Protein AF-A0A699ZTE2-F1 (afdb_monomer_lite)

pLDDT: mean 82.61, std 16.56, range [44.44, 97.69]

Organism: Haematococcus lacustris (NCBI:txid44745)

Structure (mmCIF, N/CA/C/O backbone):
data_AF-A0A699ZTE2-F1
#
_entry.id   AF-A0A699ZTE2-F1
#
loop_
_atom_site.group_PDB
_atom_site.id
_atom_site.type_symbol
_atom_site.label_atom_id
_atom_site.label_alt_id
_atom_site.label_comp_id
_atom_site.label_asym_id
_atom_site.label_entity_id
_atom_site.label_seq_id
_atom_site.pdbx_PDB_ins_code
_atom_site.Cartn_x
_atom_site.Cartn_y
_atom_site.Cartn_z
_atom_site.occupancy
_atom_site.B_iso_or_equiv
_atom_site.auth_seq_id
_atom_site.auth_comp_id
_atom_site.auth_asym_id
_atom_site.auth_atom_id
_atom_site.pdbx_PDB_model_num
ATOM 1 N N . MET A 1 1 ? -11.835 -2.237 39.094 1.00 53.56 1 MET A N 1
ATOM 2 C CA . MET A 1 1 ? -12.289 -3.496 39.722 1.00 53.56 1 MET A CA 1
ATOM 3 C C . MET A 1 1 ? -11.371 -4.614 39.256 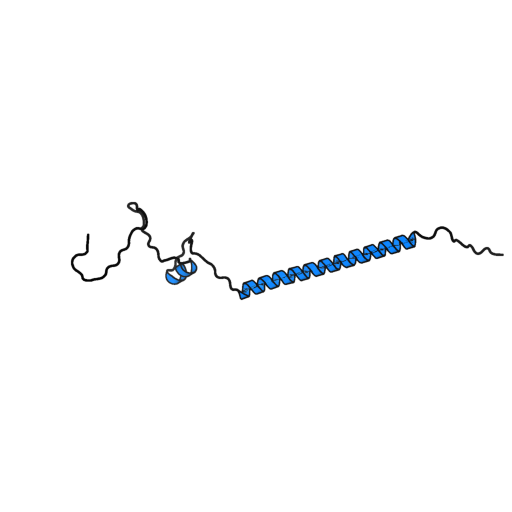1.00 53.56 1 MET A C 1
ATOM 5 O O . MET A 1 1 ? -11.228 -4.743 38.046 1.00 53.56 1 MET A O 1
ATOM 9 N N . PRO A 1 2 ? -10.719 -5.365 40.155 1.00 54.69 2 PRO A N 1
ATOM 10 C CA . PRO A 1 2 ? -10.031 -6.598 39.780 1.00 54.69 2 PRO A CA 1
ATOM 11 C C . PRO A 1 2 ? -11.055 -7.726 39.532 1.00 54.69 2 PRO A C 1
ATOM 13 O O . PRO A 1 2 ? -12.150 -7.673 40.100 1.00 54.69 2 PRO A O 1
ATOM 16 N N . PRO A 1 3 ? -10.748 -8.718 38.675 1.00 57.59 3 PRO A N 1
ATOM 17 C CA . PRO A 1 3 ? -11.666 -9.815 38.385 1.00 57.59 3 PRO A CA 1
ATOM 18 C C . PRO A 1 3 ? -11.863 -10.723 39.614 1.00 57.59 3 PRO A C 1
ATOM 20 O O . PRO A 1 3 ? -10.900 -10.987 40.341 1.00 57.59 3 PRO A O 1
ATOM 23 N N . PRO A 1 4 ? -13.090 -11.218 39.861 1.00 63.75 4 PRO A N 1
ATOM 24 C CA . PRO A 1 4 ? -13.356 -12.141 40.951 1.00 63.75 4 PRO A CA 1
ATOM 25 C C . PRO A 1 4 ? -12.903 -13.548 40.545 1.00 63.75 4 PRO A C 1
ATOM 27 O O . PRO A 1 4 ? -13.476 -14.163 39.655 1.00 63.75 4 PRO A O 1
ATOM 30 N N . ASN A 1 5 ? -11.873 -14.048 41.227 1.00 69.12 5 ASN A N 1
ATOM 31 C CA . ASN A 1 5 ? -11.509 -15.462 41.336 1.00 69.12 5 ASN A CA 1
ATOM 32 C C . ASN A 1 5 ? -11.388 -16.239 40.010 1.00 69.12 5 ASN A C 1
ATOM 34 O O . ASN A 1 5 ? -12.224 -17.077 39.682 1.00 69.12 5 ASN A O 1
ATOM 38 N N . GLY A 1 6 ? -10.278 -16.046 39.300 1.00 58.78 6 GLY A N 1
ATOM 39 C CA . GLY A 1 6 ? -9.836 -16.963 38.253 1.00 58.78 6 GLY A CA 1
ATOM 40 C C . GLY A 1 6 ? -8.335 -16.830 38.051 1.00 58.78 6 GLY A C 1
ATOM 41 O O . GLY A 1 6 ? -7.841 -15.728 37.840 1.00 58.78 6 GLY A O 1
ATOM 42 N N . SER A 1 7 ? -7.598 -17.936 38.107 1.00 63.56 7 SER A N 1
ATOM 43 C CA . SER A 1 7 ? -6.169 -18.017 37.767 1.00 63.56 7 SER A CA 1
ATOM 44 C C . SER A 1 7 ? -5.931 -17.907 36.250 1.00 63.56 7 SER A C 1
ATOM 46 O O . SER A 1 7 ? -5.157 -18.672 35.682 1.00 63.56 7 SER A O 1
ATOM 48 N N . GLY A 1 8 ? -6.674 -17.032 35.573 1.00 61.34 8 GLY A N 1
ATOM 49 C CA . GLY A 1 8 ? -6.675 -16.886 34.125 1.00 61.34 8 GLY A CA 1
ATOM 50 C C . GLY A 1 8 ? -6.009 -15.580 33.743 1.00 61.34 8 GLY A C 1
ATOM 51 O O . GLY A 1 8 ? -6.479 -14.511 34.132 1.00 61.34 8 GLY A O 1
ATOM 52 N N . GLU A 1 9 ? -4.918 -15.666 32.992 1.00 79.62 9 GLU A N 1
ATOM 53 C CA . GLU A 1 9 ? -4.323 -14.495 32.362 1.00 79.62 9 GLU A CA 1
ATOM 54 C C . GLU A 1 9 ? -5.383 -13.797 31.500 1.00 79.62 9 GLU A C 1
ATOM 56 O O . GLU A 1 9 ? -6.039 -14.419 30.663 1.00 79.62 9 GLU A O 1
ATOM 61 N N . CYS A 1 10 ? -5.599 -12.510 31.760 1.00 81.12 10 CYS A N 1
ATOM 62 C CA . CYS A 1 10 ? -6.601 -11.701 31.080 1.00 81.12 10 CYS A CA 1
ATOM 63 C C . CYS A 1 10 ? -5.906 -10.621 30.251 1.00 81.12 10 CYS A C 1
ATOM 65 O O . CYS A 1 10 ? -4.889 -10.065 30.669 1.00 81.12 10 CYS A O 1
ATOM 67 N N . LEU A 1 11 ? -6.470 -10.311 29.083 1.00 88.12 11 LEU A N 1
ATOM 68 C CA . LEU A 1 11 ? -6.005 -9.218 28.237 1.00 88.12 11 LEU A CA 1
ATOM 69 C C . LEU A 1 11 ? -6.790 -7.948 28.548 1.00 88.12 11 LEU A C 1
ATOM 71 O O . LEU A 1 11 ? -8.016 -7.952 28.654 1.00 88.12 11 LEU A O 1
ATOM 75 N N . HIS A 1 12 ? -6.060 -6.844 28.650 1.00 90.12 12 HIS A N 1
ATOM 76 C CA . HIS A 1 12 ? -6.622 -5.524 28.881 1.00 90.12 12 HIS A CA 1
ATOM 77 C C . HIS A 1 12 ? -6.466 -4.671 27.624 1.00 90.12 12 HIS A C 1
ATOM 79 O O . HIS A 1 12 ? -5.366 -4.544 27.092 1.00 90.12 12 HIS A O 1
ATOM 85 N N . ILE A 1 13 ? -7.562 -4.053 27.183 1.00 92.31 13 ILE A N 1
ATOM 86 C CA . ILE A 1 13 ? -7.545 -3.004 26.162 1.00 92.31 13 ILE A CA 1
ATOM 87 C C . ILE A 1 13 ? -7.671 -1.671 26.892 1.00 92.31 13 ILE A C 1
ATOM 89 O O . ILE A 1 13 ? -8.613 -1.459 27.658 1.00 92.31 13 ILE A O 1
ATOM 93 N N . LEU A 1 14 ? -6.695 -0.792 26.685 1.00 93.81 14 LEU A N 1
ATOM 94 C CA . LEU A 1 14 ? -6.619 0.517 27.325 1.00 93.81 14 LEU A CA 1
ATOM 95 C C . LEU A 1 14 ? -6.821 1.608 26.276 1.00 93.81 14 LEU A C 1
ATOM 97 O O . LEU A 1 14 ? -6.319 1.504 25.159 1.00 93.81 14 LEU A O 1
ATOM 101 N N . ALA A 1 15 ? -7.538 2.668 26.647 1.00 95.19 15 ALA A N 1
ATOM 102 C CA . ALA A 1 15 ? -7.694 3.829 25.784 1.00 95.19 15 ALA A CA 1
ATOM 103 C C . ALA A 1 15 ? -6.353 4.569 25.660 1.00 95.19 15 ALA A C 1
ATOM 105 O O . ALA A 1 15 ? -5.781 4.997 26.663 1.00 95.19 15 ALA A O 1
ATOM 106 N N . ALA A 1 16 ? -5.862 4.725 24.430 1.00 92.94 16 ALA A N 1
ATOM 107 C CA . ALA A 1 16 ? -4.630 5.465 24.149 1.00 92.94 16 ALA A CA 1
ATOM 108 C C . ALA A 1 16 ? -4.828 6.995 24.178 1.00 92.94 16 ALA A C 1
ATOM 110 O O . ALA A 1 16 ? -3.859 7.747 24.250 1.00 92.94 16 ALA A O 1
ATOM 111 N N . SER A 1 17 ? -6.077 7.462 24.123 1.00 93.81 17 SER A N 1
ATOM 112 C CA . SER A 1 17 ? -6.460 8.874 24.126 1.00 93.81 17 SER A CA 1
ATOM 113 C C . SER A 1 17 ? -7.791 9.084 24.870 1.00 93.81 17 SER A C 1
ATOM 115 O O . SER A 1 17 ? -8.526 8.117 25.090 1.00 93.81 17 SER A O 1
ATOM 117 N N . PRO A 1 18 ? -8.120 10.321 25.300 1.00 96.00 18 PRO A N 1
ATOM 118 C CA . PRO A 1 18 ? -9.418 10.625 25.901 1.00 96.00 18 PRO A CA 1
ATOM 119 C C . PRO A 1 18 ? -10.582 10.304 24.953 1.00 96.00 18 PRO A C 1
ATOM 121 O O . PRO A 1 18 ? -10.508 10.593 23.760 1.00 96.00 18 PRO A O 1
ATOM 124 N N . LEU A 1 19 ? -11.669 9.755 25.499 1.00 96.44 19 LEU A N 1
ATOM 125 C CA . LEU A 1 19 ? -12.863 9.355 24.751 1.00 96.44 19 LEU A CA 1
ATOM 126 C C . LEU A 1 19 ? -14.082 10.123 25.265 1.00 96.44 19 LEU A C 1
ATOM 128 O O . LEU A 1 19 ? -14.329 10.163 26.473 1.00 96.44 19 LEU A O 1
ATOM 132 N N . ALA A 1 20 ? -14.850 10.721 24.356 1.00 96.75 20 ALA A N 1
ATOM 133 C CA . ALA A 1 20 ? -16.125 11.344 24.692 1.00 96.75 20 ALA A CA 1
ATOM 134 C C . ALA A 1 20 ? -17.264 10.309 24.704 1.00 96.75 20 ALA A C 1
ATOM 136 O O . ALA A 1 20 ? -17.220 9.293 24.009 1.00 96.75 20 ALA A O 1
ATOM 137 N N . ALA A 1 21 ? -18.321 10.574 25.474 1.00 97.19 21 ALA A N 1
ATOM 138 C CA . ALA A 1 21 ? -19.504 9.718 25.472 1.00 97.19 21 ALA A CA 1
ATOM 139 C C . ALA A 1 21 ? -20.171 9.707 24.083 1.00 97.19 21 ALA A C 1
ATOM 141 O O . ALA A 1 21 ? -20.362 10.757 23.475 1.00 97.19 21 ALA A O 1
ATOM 142 N N . GLY A 1 22 ? -20.530 8.515 23.595 1.00 96.75 22 GLY A N 1
ATOM 143 C CA . GLY A 1 22 ? -21.128 8.324 22.268 1.00 96.75 22 GLY A CA 1
ATOM 144 C C . GLY A 1 22 ? -20.128 8.294 21.106 1.00 96.75 22 GLY A C 1
ATOM 145 O O . GLY A 1 22 ? -20.544 8.080 19.971 1.00 96.75 22 GLY A O 1
ATOM 146 N N . GLN A 1 23 ? -18.830 8.478 21.368 1.00 96.50 23 GLN A N 1
ATOM 147 C CA . GLN A 1 23 ? -17.781 8.334 20.361 1.00 96.50 23 GLN A CA 1
ATOM 148 C C . GLN A 1 23 ? -17.435 6.855 20.142 1.00 96.50 23 GLN A C 1
ATOM 150 O O . GLN A 1 23 ? -17.338 6.080 21.094 1.00 96.50 23 GLN A O 1
ATOM 155 N N . GLU A 1 24 ? -17.210 6.474 18.886 1.00 95.31 24 GLU A N 1
ATOM 156 C CA . GLU A 1 24 ? -16.695 5.150 18.543 1.00 95.31 24 GLU A CA 1
ATOM 157 C C . GLU A 1 24 ? -15.256 4.965 19.049 1.00 95.31 24 GLU A C 1
ATOM 159 O O . GLU A 1 24 ? -14.426 5.877 18.988 1.00 95.31 24 GLU A O 1
ATOM 164 N N . VAL A 1 25 ? -14.966 3.769 19.565 1.00 95.38 25 VAL A N 1
ATOM 165 C CA . VAL A 1 25 ? -13.648 3.404 20.088 1.00 95.38 25 VAL A CA 1
ATOM 166 C C . VAL A 1 25 ? -12.959 2.500 19.080 1.00 95.38 25 VAL A C 1
ATOM 168 O O . VAL A 1 25 ? -13.376 1.363 18.866 1.00 95.38 25 VAL A O 1
ATOM 171 N N . PHE A 1 26 ? -11.883 3.000 18.484 1.00 92.69 26 PHE A N 1
ATOM 172 C CA . PHE A 1 26 ? -11.105 2.265 17.494 1.00 92.69 26 PHE A CA 1
ATOM 173 C C . PHE A 1 26 ? -9.916 1.571 18.156 1.00 92.69 26 PHE A C 1
ATOM 175 O O . PHE A 1 26 ? -9.152 2.197 18.891 1.00 92.69 26 PHE A O 1
ATOM 182 N N . AS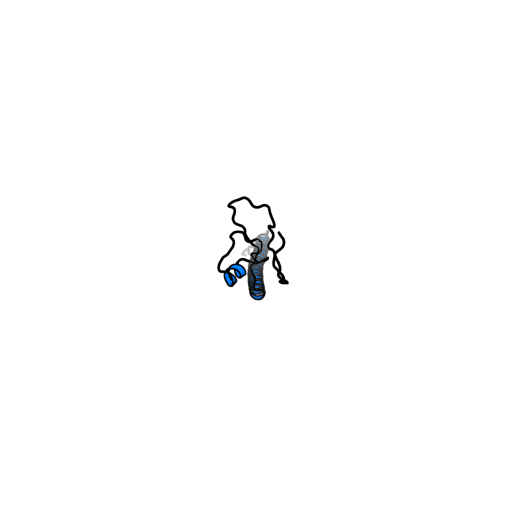N A 1 27 ? -9.744 0.281 17.871 1.00 93.31 27 ASN A N 1
ATOM 183 C CA . ASN A 1 27 ? -8.523 -0.444 18.208 1.00 93.31 27 ASN A CA 1
ATOM 184 C C . ASN A 1 27 ? -7.488 -0.308 17.080 1.00 93.31 27 ASN A C 1
ATOM 186 O O . ASN A 1 27 ? -7.846 -0.111 15.918 1.00 93.31 27 ASN A O 1
ATOM 190 N N . THR A 1 28 ? -6.210 -0.478 17.408 1.00 91.19 28 THR A N 1
ATOM 191 C CA . THR A 1 28 ? -5.126 -0.549 16.425 1.00 91.19 28 THR A CA 1
ATOM 192 C C . THR A 1 28 ? -4.843 -2.002 16.054 1.00 91.19 28 THR A C 1
ATOM 194 O O . THR A 1 28 ? -4.637 -2.850 16.918 1.00 91.19 28 THR A O 1
ATOM 197 N N . TYR A 1 29 ? -4.777 -2.287 14.753 1.00 89.81 29 TYR A N 1
ATOM 198 C CA . TYR A 1 29 ? -4.423 -3.610 14.216 1.00 89.81 29 TYR A CA 1
ATOM 199 C C . TYR A 1 29 ? -2.915 -3.766 13.950 1.00 89.81 29 TYR A C 1
ATOM 201 O O . TYR A 1 29 ? -2.478 -4.790 13.429 1.00 89.81 29 TYR A O 1
ATOM 209 N N . GLY A 1 30 ? -2.125 -2.753 14.315 1.00 91.50 30 GLY A N 1
ATOM 210 C CA . GLY A 1 30 ? -0.707 -2.624 13.986 1.00 91.50 30 GLY A CA 1
ATOM 211 C C . GLY A 1 30 ? -0.458 -1.580 12.896 1.00 91.50 30 GLY A C 1
ATOM 212 O O . GLY A 1 30 ? -1.370 -0.873 12.466 1.00 91.50 30 GLY A O 1
ATOM 213 N N . GLU A 1 31 ? 0.794 -1.493 12.456 1.00 95.12 31 GLU A N 1
ATOM 214 C CA . GLU A 1 31 ? 1.268 -0.570 11.416 1.00 95.12 31 GLU A CA 1
ATOM 215 C C . GLU A 1 31 ? 1.022 -1.155 10.012 1.00 95.12 31 GLU A C 1
ATOM 217 O O . GLU A 1 31 ? 1.951 -1.406 9.250 1.00 95.12 31 GLU A O 1
ATOM 222 N N . LEU A 1 32 ? -0.242 -1.457 9.694 1.00 96.62 32 LEU A N 1
ATOM 223 C CA . LEU A 1 32 ? -0.616 -2.161 8.463 1.00 96.62 32 LEU A CA 1
ATOM 224 C C . LEU A 1 32 ? -0.995 -1.189 7.341 1.00 96.62 32 LEU A C 1
ATOM 226 O O . LEU A 1 32 ? -1.871 -0.335 7.509 1.00 96.62 32 LEU A O 1
ATOM 230 N N . GLY A 1 33 ? -0.401 -1.374 6.162 1.00 97.06 33 GLY A N 1
ATOM 231 C CA . GLY A 1 33 ? -0.773 -0.644 4.951 1.00 97.06 33 GLY A CA 1
ATOM 232 C C . GLY A 1 33 ? -2.113 -1.095 4.361 1.00 97.06 33 GLY A C 1
ATOM 233 O O . GLY A 1 33 ? -2.605 -2.193 4.627 1.00 97.06 33 GLY A O 1
ATOM 234 N N . ASN A 1 34 ? -2.711 -0.265 3.501 1.00 97.69 34 ASN A N 1
ATOM 235 C CA . ASN A 1 34 ? -4.039 -0.539 2.935 1.00 97.69 34 ASN A CA 1
ATOM 236 C C . ASN A 1 34 ? -4.112 -1.840 2.122 1.00 97.69 34 ASN A C 1
ATOM 238 O O . ASN A 1 34 ? -5.141 -2.510 2.152 1.00 97.69 34 ASN A O 1
ATOM 242 N N . ALA A 1 35 ? -3.035 -2.227 1.432 1.00 97.44 35 ALA A N 1
ATOM 243 C CA . ALA A 1 35 ? -2.994 -3.496 0.704 1.00 97.44 35 ALA A CA 1
ATOM 244 C C . ALA A 1 35 ? -3.198 -4.701 1.642 1.00 97.44 35 ALA A C 1
ATOM 246 O O . ALA A 1 35 ? -3.948 -5.623 1.325 1.00 97.44 35 ALA A O 1
ATOM 247 N N . GLU A 1 36 ? -2.579 -4.666 2.822 1.00 96.69 36 GLU A N 1
ATOM 248 C CA . GLU A 1 36 ? -2.699 -5.723 3.822 1.00 96.69 36 GLU A CA 1
ATOM 249 C C . GLU A 1 36 ? -4.046 -5.673 4.552 1.00 96.69 36 GLU A C 1
ATOM 251 O O . GLU A 1 36 ? -4.655 -6.721 4.777 1.00 96.69 36 GLU A O 1
ATOM 256 N N . LEU A 1 37 ? -4.551 -4.470 4.855 1.00 97.00 37 LEU A N 1
ATOM 257 C CA . LEU A 1 37 ? -5.874 -4.294 5.460 1.00 97.00 37 LEU A CA 1
ATOM 258 C C . LEU A 1 37 ? -6.988 -4.866 4.577 1.00 97.00 37 LEU A C 1
ATOM 260 O O . LEU A 1 37 ? -7.842 -5.606 5.065 1.00 97.00 37 LEU A O 1
ATOM 264 N N . VAL A 1 38 ? -6.938 -4.611 3.268 1.00 97.38 38 VAL A N 1
ATOM 265 C CA . VAL A 1 38 ? -7.906 -5.175 2.320 1.00 97.38 38 VAL A CA 1
ATOM 266 C C . VAL A 1 38 ? -7.773 -6.695 2.260 1.00 97.38 38 VAL A C 1
ATOM 268 O O . VAL A 1 38 ? -8.780 -7.394 2.342 1.00 97.38 38 VAL A O 1
ATOM 271 N N . ALA A 1 39 ? -6.547 -7.219 2.168 1.00 97.19 39 ALA A N 1
ATOM 272 C CA . ALA A 1 39 ? -6.311 -8.655 2.042 1.00 97.19 39 ALA A CA 1
ATOM 273 C C . ALA A 1 39 ? -6.755 -9.458 3.278 1.00 97.19 39 ALA A C 1
ATOM 275 O O . ALA A 1 39 ? -7.254 -10.573 3.133 1.00 97.19 39 ALA A O 1
ATOM 276 N N . LYS A 1 40 ? -6.567 -8.914 4.487 1.00 96.75 40 LYS A N 1
ATOM 277 C CA . LYS A 1 40 ? -6.868 -9.611 5.748 1.00 96.75 40 LYS A CA 1
ATOM 278 C C . LYS A 1 40 ? -8.252 -9.293 6.313 1.00 96.75 40 LYS A C 1
ATOM 280 O O . LYS A 1 40 ? -8.843 -10.156 6.957 1.00 96.75 40 LYS A O 1
ATOM 285 N N . TYR A 1 41 ? -8.757 -8.080 6.092 1.00 96.50 41 TYR A N 1
ATOM 286 C CA . TYR A 1 41 ? -9.948 -7.562 6.775 1.00 96.50 41 TYR A CA 1
ATOM 287 C C . TYR A 1 41 ? -11.013 -6.975 5.837 1.00 96.50 41 TYR A C 1
ATOM 289 O O . TYR A 1 41 ? -12.122 -6.701 6.288 1.00 96.50 41 TYR A O 1
ATOM 297 N N . GLY A 1 42 ? -10.721 -6.798 4.544 1.00 97.56 42 GLY A N 1
ATOM 298 C CA . GLY A 1 42 ? -11.711 -6.381 3.545 1.00 97.56 42 GLY A CA 1
ATOM 299 C C . GLY A 1 42 ? -12.062 -4.890 3.541 1.00 97.56 42 GLY A C 1
ATOM 300 O O . GLY A 1 42 ? -13.084 -4.520 2.969 1.00 97.56 42 GLY A O 1
ATOM 301 N N . PHE A 1 43 ? -11.238 -4.030 4.148 1.00 96.94 43 PHE A N 1
ATOM 302 C CA . PHE A 1 43 ? -11.420 -2.573 4.132 1.00 96.94 43 PHE A CA 1
ATOM 303 C C . PHE A 1 43 ? -10.087 -1.830 3.962 1.00 96.94 43 PHE A C 1
ATOM 305 O O . PHE A 1 43 ? -9.014 -2.411 4.120 1.00 96.94 43 PHE A O 1
ATOM 312 N N . CYS A 1 44 ? -10.151 -0.533 3.659 1.00 96.94 44 CYS A N 1
ATOM 313 C CA . CYS A 1 44 ? -9.005 0.377 3.652 1.00 96.94 44 CYS A CA 1
ATOM 314 C C . CYS A 1 44 ? -9.312 1.643 4.468 1.00 96.94 44 CYS A C 1
ATOM 316 O O . CYS A 1 44 ? -10.472 1.929 4.762 1.00 96.94 44 CYS A O 1
ATOM 318 N N . LEU A 1 45 ? -8.270 2.389 4.845 1.00 95.50 45 LEU A N 1
ATOM 319 C CA . LEU A 1 45 ? -8.402 3.701 5.484 1.00 95.50 45 LEU A CA 1
ATOM 320 C C . LEU A 1 45 ? -8.001 4.793 4.483 1.00 95.50 45 LEU A C 1
ATOM 322 O O . LEU A 1 45 ? -6.975 4.657 3.813 1.00 95.50 45 LEU A O 1
ATOM 326 N N . ASP A 1 46 ? -8.766 5.884 4.414 1.00 94.75 46 ASP A N 1
ATOM 327 C CA . ASP A 1 46 ? -8.563 6.956 3.423 1.00 94.75 46 ASP A CA 1
ATOM 328 C C . ASP A 1 46 ? -7.169 7.598 3.505 1.00 94.75 46 ASP A C 1
ATOM 330 O O . ASP A 1 46 ? -6.480 7.744 2.497 1.00 94.75 46 ASP A O 1
ATOM 334 N N . SER A 1 47 ? -6.726 7.926 4.720 1.00 94.50 47 SER A N 1
ATOM 335 C CA . SER A 1 47 ? -5.429 8.560 4.996 1.00 94.50 47 SER A CA 1
ATOM 336 C C . SER A 1 47 ? -4.565 7.661 5.877 1.00 94.50 47 SER A C 1
ATOM 338 O O . SER A 1 47 ? -4.141 8.065 6.959 1.00 94.50 47 SER A O 1
ATOM 340 N N . ASN A 1 48 ? -4.345 6.414 5.446 1.00 95.62 48 ASN A N 1
ATOM 341 C CA . ASN A 1 48 ? -3.527 5.463 6.197 1.00 95.62 48 ASN A CA 1
ATOM 342 C C . ASN A 1 48 ? -2.039 5.881 6.192 1.00 95.62 48 ASN A C 1
ATOM 344 O O . ASN A 1 48 ? -1.406 5.799 5.133 1.00 95.62 48 ASN A O 1
ATOM 348 N N . PRO A 1 49 ? -1.448 6.264 7.342 1.00 95.44 49 PRO A N 1
ATOM 349 C CA . PRO A 1 49 ? -0.047 6.686 7.403 1.00 95.44 49 PRO A CA 1
ATOM 350 C C . PRO A 1 49 ? 0.942 5.547 7.117 1.00 95.44 49 PRO A C 1
ATOM 352 O O . PRO A 1 49 ? 2.095 5.819 6.799 1.00 95.44 49 PRO A O 1
ATOM 355 N N . PHE A 1 50 ? 0.498 4.290 7.200 1.00 96.75 50 PHE A N 1
ATOM 356 C CA . PHE A 1 50 ? 1.307 3.098 6.940 1.00 96.75 50 PHE A CA 1
ATOM 357 C C . PHE A 1 50 ? 1.087 2.526 5.534 1.00 96.75 50 PHE A C 1
ATOM 359 O O . PHE A 1 50 ? 1.570 1.442 5.219 1.00 96.75 50 PHE A O 1
ATOM 366 N N . SER A 1 51 ? 0.323 3.209 4.672 1.00 96.56 51 SER A N 1
ATOM 367 C CA . SER A 1 51 ? 0.139 2.740 3.301 1.00 96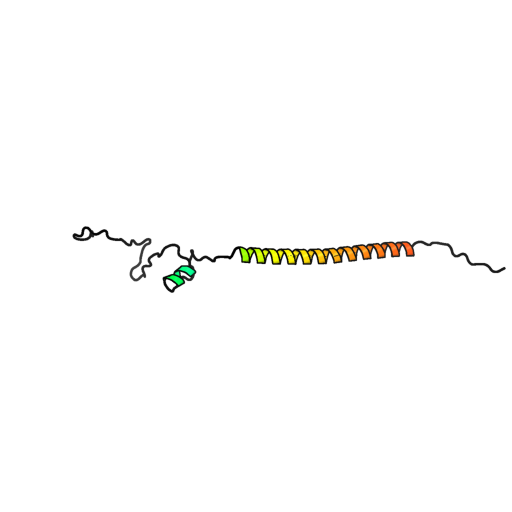.56 51 SER A CA 1
ATOM 368 C C . SER A 1 51 ? 1.436 2.865 2.509 1.00 96.56 51 SER A C 1
ATOM 370 O O . SER A 1 51 ? 1.999 3.948 2.379 1.00 96.56 51 SER A O 1
ATOM 372 N N . GLU A 1 52 ? 1.853 1.761 1.902 1.00 95.00 52 GLU A N 1
ATOM 373 C CA . GLU A 1 52 ? 3.047 1.685 1.069 1.00 95.00 52 GLU A CA 1
ATOM 374 C C . GLU A 1 52 ? 2.748 1.021 -0.277 1.00 95.00 52 GLU A C 1
ATOM 376 O O . GLU A 1 52 ? 1.712 0.378 -0.470 1.00 95.00 52 GLU A O 1
ATOM 381 N N . VAL A 1 53 ? 3.672 1.191 -1.222 1.00 94.50 53 VAL A N 1
ATOM 382 C CA . VAL A 1 53 ? 3.658 0.503 -2.513 1.00 94.50 53 VAL A CA 1
ATOM 383 C C . VAL A 1 53 ? 5.008 -0.155 -2.744 1.00 94.50 53 VAL A C 1
ATOM 385 O O . VAL A 1 53 ? 6.054 0.427 -2.458 1.00 94.50 53 VAL A O 1
ATOM 388 N N . GLN A 1 54 ? 4.988 -1.366 -3.289 1.00 94.06 54 GLN A N 1
ATOM 389 C CA . GLN A 1 54 ? 6.207 -2.077 -3.650 1.00 94.06 54 GLN A CA 1
ATOM 390 C C . GLN A 1 54 ? 6.529 -1.835 -5.120 1.00 94.06 54 GLN A C 1
ATOM 392 O O . GLN A 1 54 ? 5.667 -1.954 -5.991 1.00 94.06 54 GLN A O 1
ATOM 397 N N . LEU A 1 55 ? 7.785 -1.493 -5.390 1.00 95.56 55 LEU A N 1
ATOM 398 C CA . LEU A 1 55 ? 8.296 -1.329 -6.744 1.00 95.56 55 LEU A CA 1
ATOM 399 C C . LEU A 1 55 ? 9.213 -2.497 -7.080 1.00 95.56 55 LEU A C 1
ATOM 401 O O . LEU A 1 55 ? 10.179 -2.769 -6.365 1.00 95.56 55 LEU A O 1
ATOM 405 N N . ASP A 1 56 ? 8.937 -3.158 -8.201 1.00 96.62 56 ASP A N 1
ATOM 406 C CA . ASP A 1 56 ? 9.818 -4.202 -8.706 1.00 96.62 56 ASP A CA 1
ATOM 407 C C . ASP A 1 56 ? 11.127 -3.581 -9.214 1.00 96.62 56 ASP A C 1
ATOM 409 O O . ASP A 1 56 ? 11.154 -2.772 -10.148 1.00 96.62 56 ASP A O 1
ATOM 413 N N . LYS A 1 57 ? 12.240 -3.979 -8.594 1.00 97.31 57 LYS A N 1
ATOM 414 C CA . LYS A 1 57 ? 13.573 -3.465 -8.913 1.00 97.31 57 LYS A CA 1
ATOM 415 C C . LYS A 1 57 ? 13.961 -3.699 -10.374 1.00 97.31 57 LYS A C 1
ATOM 417 O O . LYS A 1 57 ? 14.583 -2.823 -10.972 1.00 97.31 57 LYS A O 1
ATOM 422 N N . ALA A 1 58 ? 13.656 -4.865 -10.941 1.00 97.31 58 ALA A N 1
ATOM 423 C CA . ALA A 1 58 ? 14.019 -5.186 -12.316 1.00 97.31 58 ALA A CA 1
ATOM 424 C C . ALA A 1 58 ? 13.238 -4.310 -13.300 1.00 97.31 58 ALA A C 1
ATOM 426 O O . ALA A 1 58 ? 13.829 -3.778 -14.241 1.00 97.31 58 ALA A O 1
ATOM 427 N N . VAL A 1 59 ? 11.949 -4.086 -13.030 1.00 97.56 59 VAL A N 1
ATOM 428 C CA . VAL A 1 59 ? 11.105 -3.179 -13.822 1.00 97.56 59 VAL A CA 1
ATOM 429 C C . VAL A 1 59 ? 11.640 -1.748 -13.762 1.00 97.56 59 VAL A C 1
ATOM 431 O O . VAL A 1 59 ? 11.805 -1.109 -14.801 1.00 97.56 59 VAL A O 1
ATOM 434 N N . VAL A 1 60 ? 11.983 -1.258 -12.567 1.00 97.44 60 VAL A N 1
ATOM 435 C CA . VAL A 1 60 ? 12.550 0.090 -12.397 1.00 97.44 60 VAL A CA 1
ATOM 436 C C . VAL A 1 60 ? 13.875 0.231 -13.152 1.00 97.44 60 VAL A C 1
ATOM 438 O O . VAL A 1 60 ?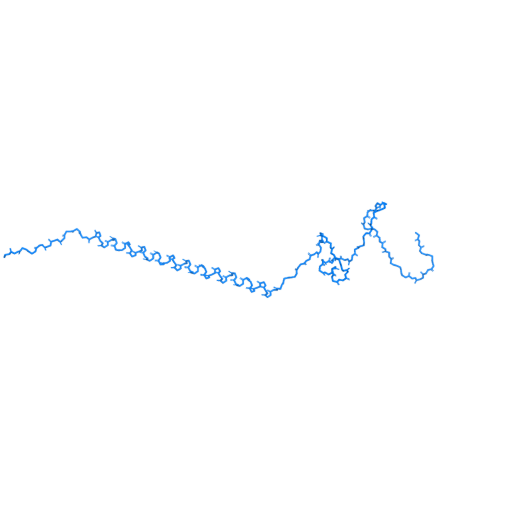 14.073 1.212 -13.866 1.00 97.44 60 VAL A O 1
ATOM 441 N N . LEU A 1 61 ? 14.779 -0.746 -13.042 1.00 97.50 61 LEU A N 1
ATOM 442 C CA . LEU A 1 61 ? 16.067 -0.709 -13.741 1.00 97.50 61 LEU A CA 1
ATOM 443 C C . LEU A 1 61 ? 15.906 -0.744 -15.265 1.00 97.50 61 LEU A C 1
ATOM 445 O O . LEU A 1 61 ? 16.592 0.009 -15.958 1.00 97.50 61 LEU A O 1
ATOM 449 N N . ALA A 1 62 ? 14.990 -1.566 -15.782 1.00 95.94 62 ALA A N 1
ATOM 450 C CA . ALA A 1 62 ? 14.690 -1.620 -17.209 1.00 95.94 62 ALA A CA 1
ATOM 451 C C . ALA A 1 62 ? 14.162 -0.270 -17.721 1.00 95.94 62 ALA A C 1
ATOM 453 O O . ALA A 1 62 ? 14.670 0.251 -18.715 1.00 95.94 62 ALA A O 1
ATOM 454 N N . ALA A 1 63 ? 13.224 0.343 -16.992 1.00 94.56 63 ALA A N 1
ATOM 455 C CA . ALA A 1 63 ? 12.678 1.653 -17.339 1.00 94.56 63 ALA A CA 1
ATOM 456 C C . ALA A 1 63 ? 13.763 2.747 -17.333 1.00 94.56 63 ALA A C 1
ATOM 458 O O . ALA A 1 63 ? 13.849 3.557 -18.257 1.00 94.56 63 ALA A O 1
ATOM 459 N N . VAL A 1 64 ? 14.649 2.748 -16.331 1.00 95.56 64 VAL A N 1
ATOM 460 C CA . VAL A 1 64 ? 15.781 3.688 -16.267 1.00 95.56 64 VAL A CA 1
ATOM 461 C C . VAL A 1 64 ? 16.725 3.496 -17.454 1.00 95.56 64 VAL A C 1
ATOM 463 O O . VAL A 1 64 ? 17.155 4.476 -18.067 1.00 95.56 64 VAL A O 1
ATOM 466 N N . GLN A 1 65 ? 17.043 2.250 -17.808 1.00 94.75 65 GLN A N 1
ATOM 467 C CA . GLN A 1 65 ? 17.912 1.950 -18.942 1.00 94.75 65 GLN A CA 1
ATOM 468 C C . GLN A 1 65 ? 17.307 2.446 -20.261 1.00 94.75 65 GLN A C 1
ATOM 470 O O . GLN A 1 65 ? 18.013 3.060 -21.063 1.00 94.75 65 GLN A O 1
ATOM 475 N N . GLU A 1 66 ? 16.012 2.233 -20.477 1.00 93.00 66 GLU A N 1
ATOM 476 C CA . GLU A 1 66 ? 15.298 2.697 -21.667 1.00 93.00 66 GLU A CA 1
ATOM 477 C C . GLU A 1 66 ? 15.328 4.232 -21.799 1.00 93.00 66 GLU A C 1
ATOM 479 O O . GLU A 1 66 ? 15.667 4.779 -22.858 1.00 93.00 66 GLU A O 1
ATOM 484 N N . VAL A 1 67 ? 15.069 4.945 -20.700 1.00 92.19 67 VAL A N 1
ATOM 485 C CA . VAL A 1 67 ? 15.116 6.415 -20.654 1.00 92.19 67 VAL A CA 1
ATOM 486 C C . VAL A 1 67 ? 16.535 6.940 -20.912 1.00 92.19 67 VAL A C 1
ATOM 488 O O . VAL A 1 67 ? 16.731 7.891 -21.673 1.00 92.19 67 VAL A O 1
ATOM 491 N N . LEU A 1 68 ? 17.560 6.307 -20.339 1.00 91.56 68 LEU A N 1
ATOM 492 C CA . LEU A 1 68 ? 18.952 6.699 -20.570 1.00 91.56 68 LEU A CA 1
ATOM 493 C C . LEU A 1 68 ? 19.381 6.457 -22.022 1.00 91.56 68 LEU A C 1
ATOM 495 O O . LEU A 1 68 ? 19.995 7.330 -22.642 1.00 91.56 68 LEU A O 1
ATOM 499 N N . LEU A 1 69 ? 19.047 5.296 -22.590 1.00 89.25 69 LEU A N 1
ATOM 500 C CA . LEU A 1 69 ? 19.403 4.956 -23.967 1.00 89.25 69 LEU A CA 1
ATOM 501 C C . LEU A 1 69 ? 18.731 5.898 -24.969 1.00 89.25 69 LEU A C 1
ATOM 503 O O . LEU A 1 69 ? 19.404 6.413 -25.867 1.00 89.25 69 LEU A O 1
ATOM 507 N N . SER A 1 70 ? 17.440 6.181 -24.797 1.00 83.44 70 SER A N 1
ATOM 508 C CA . SER A 1 70 ? 16.708 7.118 -25.658 1.00 83.44 70 SER A CA 1
ATOM 509 C C . SER A 1 70 ? 17.280 8.541 -25.578 1.00 83.44 70 SER A C 1
ATOM 511 O O . SER A 1 70 ? 17.458 9.198 -26.612 1.00 83.44 70 SER A O 1
ATOM 513 N N . SER A 1 71 ? 17.693 8.991 -24.390 1.00 82.25 71 SER A N 1
ATOM 514 C CA . SER A 1 71 ? 18.381 10.274 -24.200 1.00 82.25 71 SER A CA 1
ATOM 515 C C . SER A 1 71 ? 19.734 10.327 -24.931 1.00 82.25 71 SER A C 1
ATOM 517 O O . SER A 1 71 ? 20.027 11.284 -25.656 1.00 82.25 71 SER A O 1
ATOM 519 N N . LEU A 1 72 ? 20.541 9.264 -24.846 1.00 76.50 72 LEU A N 1
ATOM 520 C CA . LEU A 1 72 ? 21.847 9.187 -25.513 1.00 76.50 72 LEU A CA 1
ATOM 521 C C . LEU A 1 72 ? 21.742 9.113 -27.042 1.00 76.50 72 LEU A C 1
ATOM 523 O O . LEU A 1 72 ? 22.546 9.731 -27.749 1.00 76.50 72 LEU A O 1
ATOM 527 N N . VAL A 1 73 ? 20.763 8.376 -27.573 1.00 76.06 73 VAL A N 1
ATOM 528 C CA . VAL A 1 73 ? 20.496 8.319 -29.020 1.00 76.06 73 VAL A CA 1
ATOM 529 C C . VAL A 1 73 ? 20.101 9.704 -29.533 1.00 76.06 73 VAL A C 1
ATOM 531 O O . VAL A 1 73 ? 20.673 10.183 -30.519 1.00 76.06 73 VAL A O 1
ATOM 534 N N . SER A 1 74 ? 19.216 10.389 -28.810 1.00 76.81 74 SER A N 1
ATOM 535 C CA . SER A 1 74 ? 18.785 11.756 -29.115 1.00 76.81 74 SER A CA 1
ATOM 536 C C . SER A 1 74 ? 19.958 12.746 -29.088 1.00 76.81 74 SER A C 1
ATOM 538 O O . SER A 1 74 ? 20.126 13.549 -30.010 1.00 76.81 74 SER A O 1
ATOM 540 N N . ALA A 1 75 ? 20.837 12.657 -28.085 1.00 76.31 75 ALA A N 1
ATOM 541 C CA . ALA A 1 75 ? 22.031 13.495 -27.977 1.00 76.31 75 ALA A CA 1
ATOM 542 C C . ALA A 1 75 ? 23.025 13.252 -29.128 1.00 76.31 75 ALA A C 1
ATOM 544 O O . ALA A 1 75 ? 23.524 14.205 -29.736 1.00 76.31 75 ALA A O 1
ATOM 545 N N . ARG A 1 76 ? 23.277 11.985 -29.492 1.00 77.12 76 ARG A N 1
ATOM 546 C CA . ARG A 1 76 ? 24.141 11.634 -30.634 1.00 77.12 76 ARG A CA 1
ATOM 547 C C . ARG A 1 76 ? 23.578 12.138 -31.959 1.00 77.12 76 ARG A C 1
ATOM 549 O O . ARG A 1 76 ? 24.346 12.641 -32.782 1.00 77.12 76 ARG A O 1
ATOM 556 N N . ALA A 1 77 ? 22.268 12.022 -32.172 1.00 80.50 77 ALA A N 1
ATOM 557 C CA . ALA A 1 77 ? 21.610 12.540 -33.368 1.00 80.50 77 ALA A CA 1
ATOM 558 C C . ALA A 1 77 ? 21.792 14.063 -33.484 1.00 80.50 77 ALA A C 1
ATOM 560 O O . ALA A 1 77 ? 22.243 14.552 -34.524 1.00 80.50 77 ALA A O 1
ATOM 561 N N . ARG A 1 78 ? 21.566 14.804 -32.390 1.00 78.50 78 ARG A N 1
ATOM 562 C CA . ARG A 1 78 ? 21.783 16.261 -32.331 1.00 78.50 78 ARG A CA 1
ATOM 563 C C . ARG A 1 78 ? 23.237 16.638 -32.612 1.00 78.50 78 ARG A C 1
ATOM 565 O O . ARG A 1 78 ? 23.491 17.527 -33.423 1.00 78.50 78 ARG A O 1
ATOM 572 N N . LEU A 1 79 ? 24.202 15.927 -32.024 1.00 82.94 79 LEU A N 1
ATOM 573 C CA . LEU A 1 79 ? 25.626 16.190 -32.246 1.00 82.94 79 LEU A CA 1
ATOM 574 C C . LEU A 1 79 ? 26.039 15.960 -33.711 1.00 82.94 79 LEU A C 1
ATOM 576 O O . LEU A 1 79 ? 26.812 16.743 -34.262 1.00 82.94 79 LEU A O 1
ATOM 580 N N . LYS A 1 80 ? 25.512 14.913 -34.366 1.00 84.31 80 LYS A N 1
ATOM 581 C CA . LYS A 1 80 ? 25.749 14.665 -35.801 1.00 84.31 80 LYS A CA 1
ATOM 582 C C . LYS A 1 80 ? 25.241 15.823 -36.662 1.00 84.31 80 LYS A C 1
ATOM 584 O O . LYS A 1 80 ? 25.951 16.246 -37.573 1.00 84.31 80 LYS A O 1
ATOM 589 N N . VAL A 1 81 ? 24.049 16.346 -36.369 1.00 88.06 81 VAL A N 1
ATOM 590 C CA . VAL A 1 81 ? 23.485 17.507 -37.076 1.00 88.06 81 VAL A CA 1
ATOM 591 C C . VAL A 1 81 ? 24.365 18.740 -36.873 1.00 88.06 81 VAL A C 1
ATOM 593 O O . VAL A 1 81 ? 24.765 19.360 -37.856 1.00 88.06 81 VAL A O 1
ATOM 596 N N . ILE A 1 82 ? 24.756 19.042 -35.631 1.00 85.56 82 ILE A N 1
ATOM 597 C CA . ILE A 1 82 ? 25.633 20.181 -35.311 1.00 85.56 82 ILE A CA 1
ATOM 598 C C . ILE A 1 82 ? 26.965 20.078 -36.067 1.00 85.56 82 ILE A C 1
ATOM 600 O O . ILE A 1 82 ? 27.384 21.043 -36.703 1.00 85.56 82 ILE A O 1
ATOM 604 N N . LYS A 1 83 ? 27.609 18.901 -36.073 1.00 90.44 83 LYS A N 1
ATOM 605 C CA . LYS A 1 83 ? 28.866 18.680 -36.810 1.00 90.44 83 LYS A CA 1
ATOM 606 C C . LYS A 1 83 ? 28.702 18.889 -38.318 1.00 90.44 83 LYS A C 1
ATOM 608 O O . LYS A 1 83 ? 29.556 19.528 -38.927 1.00 90.44 83 LYS A O 1
ATOM 613 N N . ARG A 1 84 ? 27.612 18.396 -38.922 1.00 90.50 84 ARG A N 1
ATOM 614 C CA . ARG A 1 84 ? 27.317 18.606 -40.353 1.00 90.50 84 ARG A CA 1
ATOM 615 C C . ARG A 1 84 ? 27.116 20.085 -40.682 1.00 90.50 84 ARG A C 1
ATOM 617 O O . ARG A 1 84 ? 27.662 20.561 -41.672 1.00 90.50 84 ARG A O 1
ATOM 624 N N . LEU A 1 85 ? 26.370 20.811 -39.850 1.00 85.69 85 LEU A N 1
ATOM 625 C CA . LEU A 1 85 ? 26.146 22.248 -40.027 1.00 85.69 85 LEU A CA 1
ATOM 626 C C . LEU A 1 85 ? 27.449 23.048 -39.886 1.00 85.69 85 LEU A C 1
ATOM 628 O O . LEU A 1 85 ? 27.705 23.935 -40.696 1.00 85.69 85 LEU A O 1
ATOM 632 N N . ALA A 1 86 ? 28.300 22.699 -38.918 1.00 88.12 86 ALA A N 1
ATOM 633 C CA . ALA A 1 86 ? 29.606 23.330 -38.737 1.00 88.12 86 ALA A CA 1
ATOM 634 C C . ALA A 1 86 ? 30.551 23.067 -39.923 1.00 88.12 86 ALA A C 1
ATOM 636 O O . ALA A 1 86 ? 31.193 23.996 -40.411 1.00 88.12 86 ALA A O 1
ATOM 637 N N . ALA A 1 87 ? 30.600 21.829 -40.429 1.00 87.56 87 ALA A N 1
ATOM 638 C CA . ALA A 1 87 ? 31.382 21.483 -41.616 1.00 87.56 87 ALA A CA 1
ATOM 639 C C . ALA A 1 87 ? 30.887 22.233 -42.864 1.00 87.56 87 ALA A C 1
ATOM 641 O O . ALA A 1 87 ? 31.689 22.798 -43.603 1.00 87.56 87 ALA A O 1
ATOM 642 N N . ARG A 1 88 ? 29.563 22.314 -43.062 1.00 84.94 88 ARG A N 1
ATOM 643 C CA . ARG A 1 88 ? 28.965 23.075 -44.168 1.00 84.94 88 ARG A CA 1
ATOM 644 C C . ARG A 1 88 ? 29.263 24.572 -44.067 1.00 84.94 88 ARG A C 1
ATOM 646 O O . ARG A 1 88 ? 29.531 25.190 -45.089 1.00 84.94 88 ARG A O 1
ATOM 653 N N . ARG A 1 89 ? 29.253 25.152 -42.860 1.00 84.88 89 ARG A N 1
ATOM 654 C CA . ARG A 1 89 ? 29.652 26.552 -42.646 1.00 84.88 89 ARG A CA 1
ATOM 655 C C . ARG A 1 89 ? 31.106 26.790 -43.073 1.00 84.88 89 ARG A C 1
ATOM 657 O O . ARG A 1 89 ? 31.338 27.731 -43.816 1.00 84.88 89 ARG A O 1
ATOM 664 N N . ARG A 1 90 ? 32.047 25.925 -42.668 1.00 82.19 90 ARG A N 1
ATOM 665 C CA . ARG A 1 90 ? 33.466 26.041 -43.064 1.00 82.19 90 ARG A CA 1
ATOM 666 C C . ARG A 1 90 ? 33.656 25.994 -44.576 1.00 82.19 90 ARG A C 1
ATOM 668 O O . ARG A 1 90 ? 34.319 26.867 -45.115 1.00 82.19 90 ARG A O 1
ATOM 675 N N . LEU A 1 91 ? 33.004 25.042 -45.250 1.00 81.44 91 LEU A N 1
ATOM 676 C CA . LEU A 1 91 ? 33.038 24.961 -46.712 1.00 81.44 91 LEU A CA 1
ATOM 677 C C . LEU A 1 91 ? 32.526 26.252 -47.357 1.00 81.44 91 LEU A C 1
ATOM 679 O O . LEU A 1 91 ? 33.164 26.758 -48.267 1.00 81.44 91 LEU A O 1
ATOM 683 N N . MET A 1 92 ? 31.413 26.813 -46.866 1.00 74.00 92 MET A N 1
ATOM 684 C CA . MET A 1 92 ? 30.891 28.078 -47.398 1.00 74.00 92 MET A CA 1
ATOM 685 C C . MET A 1 92 ? 31.870 29.245 -47.202 1.00 74.00 92 MET A C 1
ATOM 687 O O . MET A 1 92 ? 31.966 30.116 -48.066 1.00 74.00 92 MET A O 1
ATOM 691 N N . GLU A 1 93 ? 32.614 29.261 -46.099 1.00 75.81 93 GLU A N 1
ATOM 692 C CA . GLU A 1 93 ? 33.601 30.296 -45.782 1.00 75.81 93 GLU A CA 1
ATOM 693 C C . GLU A 1 93 ? 34.862 30.172 -46.656 1.00 75.81 93 GLU A C 1
ATOM 695 O O . GLU A 1 93 ? 35.326 31.164 -47.219 1.00 75.81 93 GLU A O 1
ATOM 700 N N . GLU A 1 94 ? 35.335 28.946 -46.890 1.00 70.12 94 GLU A N 1
ATOM 701 C CA . GLU A 1 94 ? 36.423 28.633 -47.828 1.00 70.12 94 GLU A CA 1
ATOM 702 C C . GLU A 1 94 ? 36.038 28.946 -49.289 1.00 70.12 94 GLU A C 1
ATOM 704 O O . GLU A 1 94 ? 36.822 29.548 -50.032 1.00 70.12 94 GLU A O 1
ATOM 709 N N . THR A 1 95 ? 34.807 28.623 -49.711 1.00 67.44 95 THR A N 1
ATOM 710 C CA . THR A 1 95 ? 34.305 28.988 -51.049 1.00 67.44 95 THR A CA 1
ATOM 711 C C . THR A 1 95 ? 34.113 30.496 -51.208 1.00 67.44 95 THR A C 1
ATOM 713 O O . THR A 1 95 ? 34.320 31.041 -52.288 1.00 67.44 95 THR A O 1
ATOM 716 N N . SER A 1 96 ? 33.762 31.200 -50.129 1.00 58.78 96 SER A N 1
ATOM 717 C CA . SER A 1 96 ? 33.622 32.661 -50.161 1.00 58.78 96 SER A CA 1
ATOM 718 C C . SER A 1 96 ? 34.986 33.352 -50.268 1.00 58.78 96 SER A C 1
ATOM 720 O O . SER A 1 96 ? 35.125 34.318 -51.012 1.00 58.78 96 SER A O 1
ATOM 722 N N . GLN A 1 97 ? 36.023 32.839 -49.593 1.00 55.50 97 GLN A N 1
ATOM 723 C CA . GLN A 1 97 ? 37.387 33.379 -49.692 1.00 55.50 97 GLN A CA 1
ATOM 724 C C . GLN A 1 97 ? 38.061 33.102 -51.043 1.00 55.50 97 GLN A C 1
ATOM 726 O O . GLN A 1 97 ? 38.839 33.933 -51.513 1.00 55.50 97 GLN A O 1
ATOM 731 N N . SER A 1 98 ? 37.757 31.972 -51.684 1.00 55.06 98 SER A N 1
ATOM 732 C CA . SER A 1 98 ? 38.269 31.647 -53.024 1.00 55.06 98 SER A CA 1
ATOM 733 C C . SER A 1 98 ? 37.605 32.468 -54.135 1.00 55.06 98 SER A C 1
ATOM 735 O O . SER A 1 98 ? 38.274 32.794 -55.111 1.00 55.06 98 SER A O 1
ATOM 737 N N . PHE A 1 99 ? 36.348 32.897 -53.967 1.00 50.69 99 PHE A N 1
ATOM 738 C CA . PHE A 1 99 ? 35.682 33.807 -54.911 1.00 50.69 99 PHE A CA 1
ATOM 739 C C . PHE A 1 99 ? 36.175 35.266 -54.805 1.00 50.69 99 PHE A C 1
ATOM 741 O O . PHE A 1 99 ? 36.138 36.007 -55.782 1.00 50.69 99 PHE A O 1
ATOM 748 N N . VAL A 1 100 ? 36.679 35.691 -53.639 1.00 57.34 100 VAL A N 1
ATOM 749 C CA . VAL A 1 100 ? 37.103 37.086 -53.383 1.00 57.34 100 VAL A CA 1
ATOM 750 C C . VAL A 1 100 ? 38.569 37.366 -53.769 1.00 57.34 100 VAL A C 1
ATOM 752 O O . VAL A 1 100 ? 38.999 38.518 -53.771 1.00 57.34 100 VAL A O 1
ATOM 755 N N . LYS A 1 101 ? 39.360 36.363 -54.173 1.00 55.69 101 LYS A N 1
ATOM 756 C CA . LYS A 1 101 ? 40.761 36.572 -54.582 1.00 55.69 101 LYS A CA 1
ATOM 757 C C . LYS A 1 101 ? 41.014 36.276 -56.056 1.00 55.69 101 LYS A C 1
ATOM 759 O O . LYS A 1 101 ? 41.586 35.240 -56.360 1.00 55.69 101 LYS A O 1
ATOM 764 N N . GLN A 1 102 ? 40.721 37.252 -56.919 1.00 53.19 102 GLN A N 1
ATOM 765 C CA . GLN A 1 102 ? 41.610 37.645 -58.026 1.00 53.19 102 GLN A CA 1
ATOM 766 C C . GLN A 1 102 ? 41.410 39.133 -58.384 1.00 53.19 102 GLN A C 1
ATOM 768 O O . GLN A 1 102 ? 40.550 39.458 -59.200 1.00 53.19 102 GLN A O 1
ATOM 773 N N . PRO A 1 103 ? 42.207 40.069 -57.838 1.00 49.62 103 PRO A N 1
ATOM 774 C CA . PRO A 1 103 ? 42.430 41.333 -58.513 1.00 49.62 103 PRO A CA 1
ATOM 775 C C . PRO A 1 103 ? 43.495 41.125 -59.600 1.00 49.62 103 PRO A C 1
ATOM 777 O O . PRO A 1 103 ? 44.668 40.929 -59.298 1.00 49.62 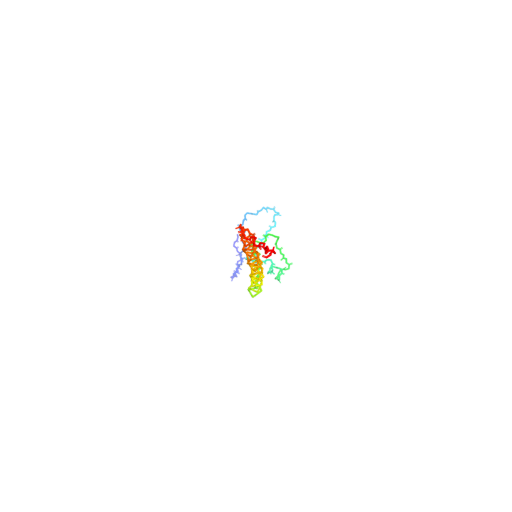103 PRO A O 1
ATOM 780 N N . GLY A 1 104 ? 43.078 41.199 -60.866 1.00 59.12 104 GLY A N 1
ATOM 781 C CA . GLY A 1 104 ? 43.940 41.731 -61.926 1.00 59.12 104 GLY A CA 1
ATOM 782 C C . GLY A 1 104 ? 44.800 40.762 -62.740 1.00 59.12 104 GLY A C 1
ATOM 783 O O . GLY A 1 104 ? 45.982 41.034 -62.920 1.00 59.12 104 GLY A O 1
ATOM 784 N N . GLN A 1 105 ? 44.224 39.723 -63.351 1.00 53.44 105 GLN A N 1
ATOM 785 C CA . GLN A 1 105 ? 44.881 39.093 -64.505 1.00 53.44 105 GLN A CA 1
ATOM 786 C C . GLN A 1 105 ? 43.882 38.746 -65.616 1.00 53.44 105 GLN A 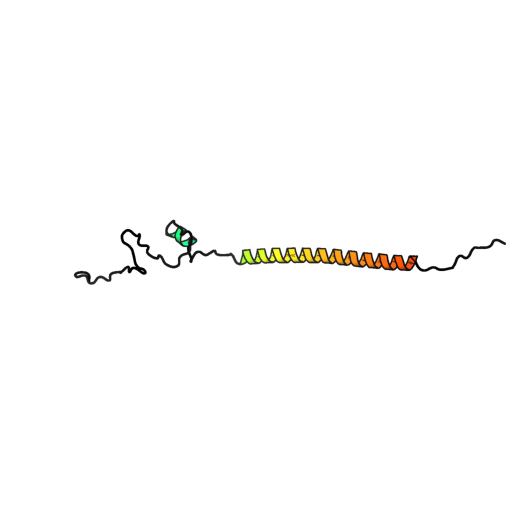C 1
ATOM 788 O O . GLN A 1 105 ? 43.425 37.618 -65.757 1.00 53.44 105 GLN A O 1
ATOM 793 N N . TRP A 1 106 ? 43.553 39.752 -66.428 1.00 52.94 106 TRP A N 1
ATOM 794 C CA . TRP A 1 106 ? 42.929 39.561 -67.737 1.00 52.94 106 TRP A CA 1
ATOM 795 C C . TRP A 1 106 ? 44.025 39.695 -68.795 1.00 52.94 106 TRP A C 1
ATOM 797 O O . TRP A 1 106 ? 44.335 40.799 -69.236 1.00 52.94 106 TRP A O 1
ATOM 807 N N . HIS A 1 107 ? 44.652 38.585 -69.186 1.00 48.44 107 HIS A N 1
ATOM 808 C CA . HIS A 1 107 ? 45.452 38.576 -70.409 1.00 48.44 107 HIS A CA 1
ATOM 809 C C . HIS A 1 107 ? 44.505 38.401 -71.597 1.00 48.44 107 HIS A C 1
ATOM 811 O O . HIS A 1 107 ? 44.006 37.309 -71.857 1.00 48.44 107 HIS A O 1
ATOM 817 N N . LEU A 1 108 ? 44.236 39.505 -72.296 1.00 51.19 108 LEU A N 1
ATOM 818 C CA . LEU A 1 108 ? 43.653 39.485 -73.633 1.00 51.19 108 LEU A CA 1
ATOM 819 C C . LEU A 1 108 ? 44.726 39.001 -74.620 1.00 51.19 108 LEU A C 1
ATOM 821 O O . LEU A 1 108 ? 45.811 39.587 -74.648 1.00 51.19 108 LEU A O 1
ATOM 825 N N . PRO A 1 109 ? 44.460 37.977 -75.446 1.00 50.03 109 PRO A N 1
ATOM 826 C CA . PRO A 1 109 ? 45.315 37.698 -76.583 1.00 50.03 109 PRO A CA 1
ATOM 827 C C . PRO A 1 109 ? 45.050 38.778 -77.636 1.00 50.03 109 PRO A C 1
ATOM 829 O O . PRO A 1 109 ? 44.014 38.774 -78.301 1.00 50.03 109 PRO A O 1
ATOM 832 N N . CYS A 1 110 ? 45.970 39.736 -77.764 1.00 44.66 110 CYS A N 1
ATOM 833 C CA . CYS A 1 110 ? 45.997 40.618 -78.923 1.00 44.66 110 CYS A CA 1
ATOM 834 C C . CYS A 1 110 ? 46.363 39.789 -80.160 1.00 44.66 110 CYS A C 1
ATOM 836 O O . CYS A 1 110 ? 47.434 39.190 -80.225 1.00 44.66 110 CYS A O 1
ATOM 838 N N . LEU A 1 111 ? 45.448 39.769 -81.128 1.00 47.09 111 LEU A N 1
ATOM 839 C CA . LEU A 1 111 ? 45.727 39.475 -82.529 1.00 47.09 111 LEU A CA 1
ATOM 840 C C . LEU A 1 111 ? 46.672 40.550 -83.080 1.00 47.09 111 LEU A C 1
ATOM 842 O O . LEU A 1 111 ? 46.262 41.708 -83.153 1.00 47.09 111 LEU A O 1
ATOM 846 N N . GLN A 1 112 ? 47.892 40.158 -83.453 1.00 44.44 112 GLN A N 1
ATOM 847 C CA . GLN A 1 112 ? 48.553 40.405 -84.749 1.00 44.44 112 GLN A CA 1
ATOM 848 C C . GLN A 1 112 ? 50.012 39.952 -84.702 1.00 44.44 112 GLN A C 1
ATOM 850 O O . GLN A 1 112 ? 50.732 40.353 -83.763 1.00 44.44 112 GLN A O 1
#

Radius of gyration: 41.6 Å; chains: 1; bounding box: 70×60×126 Å

Foldseek 3Di:
DDDPDDPDDDDDDDQPDDDDPPDDDDDDPPLDAQVVCCVPPNDGDPPRPSHDDDDDPVVVVVVVVVVVVVVVVVVVVVVVVVVVVVVVVVVVVVVVVVVPDDDDDDDDPDDD

InterPro domains:
  IPR046341 SET domain superfamily [SSF82199] (7-48)
  IPR050600 SETD3/SETD6 methyltransferase [PTHR13271] (15-81)

Secondary structure (DSSP, 8-state):
---SS----------SS---TT---PPP--S--HHHHHHHHS---TT-TT------HHHHHHHHHHHHHHHHHHHHHHHHHHHHHHHHHHHHHHHHHHHS---S--------

Sequence (112 aa):
MPPPNGSGECLHILAASPLAAGQEVFNTYGELGNAELVAKYGFCLDSNPFSEVQLDKAVVLAAVQEVLLSSLVSARARLKVIKRLAARRRLMEETSQSFVKQPGQWHLPCLQ